Protein AF-A0ABC8LWF0-F1 (afdb_monomer_lite)

Secondary structure (DSSP, 8-state):
--GGGTTHHHHHHHHHHHTTHHHHHHH-GGGSSS---HHHHHHTSS---TTHHHHHHHHHHHHHHTTSS----HHHHHHHHTHHHHHHH-S-HHHHHHSS-HHHHHHHH-

Structure (mmCIF, N/CA/C/O backbone):
data_AF-A0ABC8LWF0-F1
#
_entry.id   AF-A0ABC8LWF0-F1
#
loop_
_atom_site.group_PDB
_atom_site.id
_atom_site.type_symbol
_atom_site.label_atom_id
_atom_site.label_alt_id
_atom_site.label_comp_id
_atom_site.label_asym_id
_atom_site.label_entity_id
_atom_site.label_seq_id
_atom_site.pdbx_PDB_ins_code
_atom_site.Cartn_x
_atom_site.Cartn_y
_atom_site.Cartn_z
_atom_site.occupancy
_atom_site.B_iso_or_equiv
_atom_site.auth_seq_id
_atom_site.auth_comp_id
_atom_site.auth_asym_id
_atom_site.auth_atom_id
_atom_site.pdbx_PDB_model_num
ATOM 1 N N . MET A 1 1 ? 17.331 -2.606 7.959 1.00 69.69 1 MET A N 1
ATOM 2 C CA . MET A 1 1 ? 17.210 -3.679 8.969 1.00 69.69 1 MET A CA 1
ATOM 3 C C . MET A 1 1 ? 15.724 -3.902 9.235 1.00 69.69 1 MET A C 1
ATOM 5 O O . MET A 1 1 ? 15.068 -2.951 9.620 1.00 69.69 1 MET A O 1
ATOM 9 N N . GLN A 1 2 ? 15.175 -5.095 8.977 1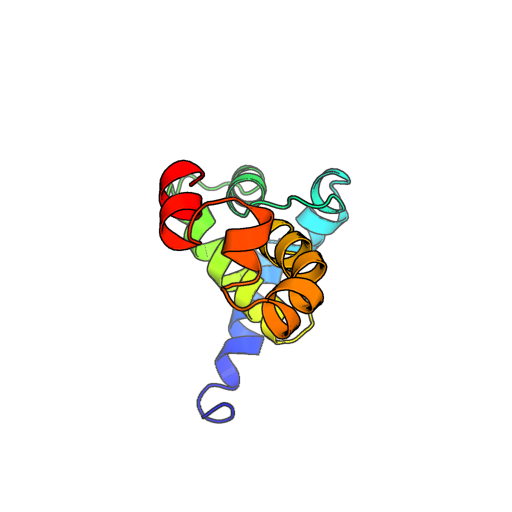.00 82.75 2 GLN A N 1
ATOM 10 C CA . GLN A 1 2 ? 13.740 -5.387 9.186 1.00 82.75 2 GLN A CA 1
ATOM 11 C C . GLN A 1 2 ? 13.392 -5.527 10.679 1.00 82.75 2 GLN A C 1
ATOM 13 O O . GLN A 1 2 ? 12.409 -4.965 11.149 1.00 82.75 2 GLN A O 1
ATOM 18 N N . LEU A 1 3 ? 14.256 -6.200 11.449 1.00 87.88 3 LEU A N 1
ATOM 19 C CA . LEU A 1 3 ? 14.052 -6.424 12.886 1.00 87.88 3 LEU A CA 1
ATOM 20 C C . LEU A 1 3 ? 14.091 -5.130 13.711 1.00 87.88 3 LEU A C 1
ATOM 22 O O . LEU A 1 3 ? 13.339 -4.996 14.669 1.00 87.88 3 LEU A O 1
ATOM 26 N N . SER A 1 4 ? 14.906 -4.146 13.314 1.00 88.44 4 SER A N 1
ATOM 27 C CA . SER A 1 4 ? 14.968 -2.847 14.001 1.00 88.44 4 SER A CA 1
ATOM 28 C C . SER A 1 4 ? 13.693 -2.012 13.835 1.00 88.44 4 SER A C 1
ATOM 30 O O . SER A 1 4 ? 13.475 -1.084 14.603 1.00 88.44 4 SER A O 1
ATOM 32 N N . SER A 1 5 ? 12.866 -2.314 12.830 1.00 87.88 5 SER A N 1
ATOM 33 C CA . SER A 1 5 ? 11.590 -1.645 12.549 1.00 87.88 5 SER A CA 1
ATOM 34 C C . SER A 1 5 ? 10.391 -2.592 12.678 1.00 87.88 5 SER A C 1
ATOM 36 O O . SER A 1 5 ? 9.321 -2.296 12.153 1.00 87.88 5 SER A O 1
ATOM 38 N N . ALA A 1 6 ? 10.542 -3.728 13.368 1.00 89.25 6 ALA A N 1
ATOM 39 C CA . ALA A 1 6 ? 9.497 -4.751 13.466 1.00 89.25 6 ALA A CA 1
ATOM 40 C C . ALA A 1 6 ? 8.212 -4.249 14.148 1.00 89.25 6 ALA A C 1
ATOM 42 O O . ALA A 1 6 ? 7.134 -4.778 13.894 1.00 89.25 6 ALA A O 1
ATOM 43 N N . SER A 1 7 ? 8.302 -3.201 14.973 1.00 92.69 7 SER A N 1
ATOM 44 C CA . SER A 1 7 ? 7.139 -2.563 15.600 1.00 92.69 7 SER A CA 1
ATOM 45 C C . SER A 1 7 ? 6.277 -1.763 14.619 1.00 92.69 7 SER A C 1
ATOM 47 O O . SER A 1 7 ? 5.119 -1.485 14.919 1.00 92.69 7 SER A O 1
ATOM 49 N N . VAL A 1 8 ? 6.798 -1.399 13.442 1.00 93.50 8 VAL A N 1
ATOM 50 C CA . VAL A 1 8 ? 6.077 -0.555 12.478 1.00 93.50 8 VAL A CA 1
ATOM 51 C C . VAL A 1 8 ? 4.846 -1.277 11.927 1.00 93.50 8 VAL A C 1
ATOM 53 O O . VAL A 1 8 ? 3.772 -0.683 11.885 1.00 93.50 8 VAL A O 1
ATOM 56 N N . LEU A 1 9 ? 4.966 -2.561 11.570 1.00 92.94 9 LEU A N 1
ATOM 57 C CA . LEU A 1 9 ? 3.845 -3.352 11.055 1.00 92.94 9 LEU A CA 1
ATOM 58 C C . LEU A 1 9 ? 2.651 -3.418 12.030 1.00 92.94 9 LEU A C 1
ATOM 60 O O . LEU A 1 9 ? 1.560 -3.022 11.622 1.00 92.94 9 LEU A O 1
ATOM 64 N N . PRO A 1 10 ? 2.800 -3.876 13.291 1.00 95.44 10 PRO A N 1
ATOM 65 C CA . PRO A 1 10 ? 1.666 -3.974 14.207 1.00 95.44 10 PRO A CA 1
ATOM 66 C C . PRO A 1 10 ? 1.045 -2.608 14.524 1.00 95.44 10 PRO A C 1
ATOM 68 O O . PRO A 1 10 ? -0.171 -2.521 14.668 1.00 95.44 10 PRO A O 1
ATOM 71 N N . MET A 1 11 ? 1.838 -1.530 14.576 1.00 96.69 11 MET A N 1
ATOM 72 C CA . MET A 1 11 ? 1.299 -0.179 14.775 1.00 96.69 11 MET A CA 1
ATOM 73 C C . MET A 1 11 ? 0.455 0.290 13.586 1.00 96.69 11 MET A C 1
ATOM 75 O O . MET A 1 11 ? -0.634 0.827 13.777 1.00 96.69 11 MET A O 1
ATOM 79 N N . VAL A 1 12 ? 0.929 0.063 12.359 1.00 96.31 12 VAL A N 1
ATOM 80 C CA . VAL A 1 12 ? 0.195 0.452 11.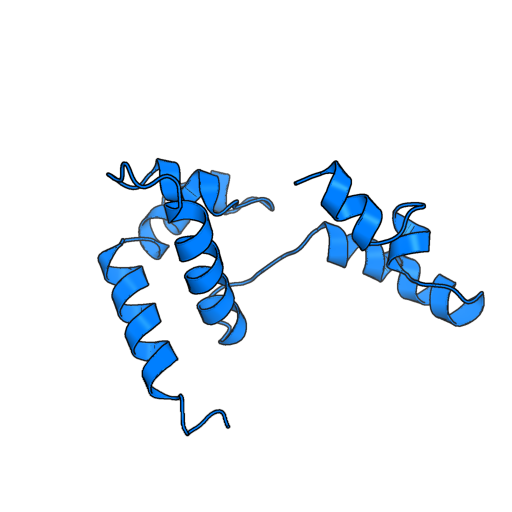147 1.00 96.31 12 VAL A CA 1
ATOM 81 C C . VAL A 1 12 ? -1.045 -0.415 10.941 1.00 96.31 12 VAL A C 1
ATOM 83 O O . VAL A 1 12 ? -2.095 0.114 10.586 1.00 96.31 12 VAL A O 1
ATOM 86 N N . LEU A 1 13 ? -0.963 -1.717 11.222 1.00 95.69 13 LEU A N 1
ATOM 87 C CA . LEU A 1 13 ? -2.125 -2.603 11.182 1.00 95.69 13 LEU A CA 1
ATOM 88 C C . LEU A 1 13 ? -3.188 -2.172 12.199 1.00 95.69 13 LEU A C 1
ATOM 90 O O . LEU A 1 13 ? -4.361 -2.088 11.849 1.00 95.69 13 LEU A O 1
ATOM 94 N N . LYS A 1 14 ? -2.782 -1.830 13.428 1.00 96.00 14 LYS A N 1
ATOM 95 C CA . LYS A 1 14 ? -3.697 -1.289 14.440 1.00 96.00 14 LYS A CA 1
ATOM 96 C C . LYS A 1 14 ? -4.397 -0.020 13.945 1.00 96.00 14 LYS A C 1
ATOM 98 O O . LYS A 1 14 ? -5.616 0.058 14.034 1.00 96.00 14 LYS A O 1
ATOM 103 N N . ALA A 1 15 ? -3.657 0.933 13.379 1.00 96.50 15 ALA A N 1
ATOM 104 C CA . ALA A 1 15 ? -4.245 2.158 12.834 1.00 96.50 15 ALA A CA 1
ATOM 105 C C . ALA A 1 15 ? -5.216 1.879 11.671 1.00 96.50 15 ALA A C 1
ATOM 107 O O . ALA A 1 15 ? -6.263 2.512 11.577 1.00 96.50 15 ALA A O 1
ATOM 108 N N . ALA A 1 16 ? -4.897 0.915 10.801 1.00 95.25 16 ALA A N 1
ATOM 109 C CA . ALA A 1 16 ? -5.778 0.515 9.706 1.00 95.25 16 ALA A CA 1
ATOM 110 C C . ALA A 1 16 ? -7.097 -0.101 10.202 1.00 95.25 16 ALA A C 1
ATOM 112 O O . ALA A 1 16 ? -8.135 0.122 9.582 1.00 95.25 16 ALA A O 1
ATOM 113 N N . ILE A 1 17 ? -7.061 -0.835 11.319 1.00 94.81 17 ILE A N 1
ATOM 114 C CA . ILE A 1 17 ? -8.255 -1.370 11.987 1.00 94.81 17 ILE A CA 1
ATOM 115 C C . ILE A 1 17 ? -9.059 -0.240 12.639 1.00 94.81 17 ILE A C 1
ATOM 117 O O . ILE A 1 17 ? -10.266 -0.178 12.467 1.00 94.81 17 ILE A O 1
ATOM 121 N N . GLU A 1 18 ? -8.408 0.689 13.344 1.00 95.56 18 GLU A N 1
ATOM 122 C CA . GLU A 1 18 ? -9.091 1.821 13.997 1.00 95.56 18 GLU A CA 1
ATOM 123 C C . GLU A 1 18 ? -9.755 2.785 13.004 1.00 95.56 18 GLU A C 1
ATOM 125 O O . GLU A 1 18 ? -10.738 3.441 13.339 1.00 95.56 18 GLU A O 1
ATOM 130 N N . LEU A 1 19 ? -9.224 2.868 11.784 1.00 94.81 19 LEU A N 1
ATOM 131 C CA . LEU A 1 19 ? -9.809 3.622 10.676 1.00 94.81 19 LEU A CA 1
ATOM 132 C C . LEU A 1 19 ? -10.823 2.805 9.857 1.00 94.81 19 LEU A C 1
ATOM 134 O O . LEU A 1 19 ? -11.313 3.302 8.845 1.00 94.81 19 LEU A O 1
ATOM 138 N N . ASP A 1 20 ? -11.108 1.563 10.256 1.00 93.88 20 ASP A N 1
ATOM 139 C CA . ASP A 1 20 ? -12.031 0.646 9.579 1.00 93.88 20 ASP A CA 1
ATOM 140 C C . ASP A 1 20 ? -11.697 0.401 8.094 1.00 93.88 20 ASP A C 1
ATOM 142 O O . ASP A 1 20 ? -12.557 0.048 7.285 1.00 93.88 20 ASP A O 1
ATOM 146 N N . LEU A 1 21 ? -10.424 0.560 7.702 1.00 91.69 21 LEU A N 1
ATOM 147 C CA . LEU A 1 21 ? -10.026 0.542 6.288 1.00 91.69 21 LEU A CA 1
ATOM 148 C C . LEU A 1 21 ? -10.364 -0.794 5.624 1.00 91.69 21 LEU A C 1
ATOM 150 O O . LEU A 1 21 ? -10.847 -0.816 4.495 1.00 91.69 21 LEU A O 1
ATOM 154 N N . LEU A 1 22 ? -10.136 -1.903 6.333 1.00 90.19 22 LEU A N 1
ATOM 155 C CA . LEU A 1 22 ? -10.389 -3.250 5.820 1.00 90.19 22 LEU A CA 1
ATOM 156 C C . LEU A 1 22 ? -11.890 -3.532 5.669 1.00 90.19 22 LEU A C 1
ATOM 158 O O . LEU A 1 22 ? -12.295 -4.156 4.690 1.00 90.19 22 LEU A O 1
ATOM 162 N N . GLU A 1 23 ? -12.721 -3.040 6.592 1.00 90.81 23 GLU A N 1
ATOM 163 C CA . GLU A 1 23 ? -14.176 -3.160 6.474 1.00 90.81 23 GLU A CA 1
ATOM 164 C C . GLU A 1 23 ? -14.725 -2.298 5.339 1.00 90.81 23 GLU A C 1
ATOM 166 O O . GLU A 1 23 ? -15.562 -2.764 4.565 1.00 90.81 23 GLU A O 1
ATOM 171 N N . ILE A 1 24 ? -14.239 -1.061 5.203 1.00 89.94 24 ILE A N 1
ATOM 172 C CA . ILE A 1 24 ? -14.613 -0.177 4.095 1.00 89.94 24 ILE A CA 1
ATOM 173 C C . ILE A 1 24 ? -14.241 -0.839 2.762 1.00 89.94 24 ILE A C 1
ATOM 175 O O . ILE A 1 24 ? -15.052 -0.848 1.840 1.00 89.94 24 ILE A O 1
ATOM 179 N N . MET A 1 25 ? -13.064 -1.460 2.663 1.00 87.44 25 MET A N 1
ATOM 180 C CA . MET A 1 25 ? -12.655 -2.223 1.478 1.00 87.44 25 MET A CA 1
ATOM 181 C C . MET A 1 25 ? -13.574 -3.414 1.194 1.00 87.44 25 MET A C 1
ATOM 183 O O . MET A 1 25 ? -13.948 -3.629 0.046 1.00 87.44 25 MET A O 1
ATOM 187 N N . ALA A 1 26 ? -13.961 -4.168 2.225 1.00 86.31 26 ALA A N 1
ATOM 188 C CA . ALA A 1 26 ? -14.798 -5.356 2.076 1.00 86.31 26 ALA A CA 1
ATOM 189 C C . ALA A 1 26 ? -16.261 -5.038 1.722 1.00 86.31 26 ALA A C 1
ATOM 191 O O . ALA A 1 26 ? -16.916 -5.832 1.053 1.00 86.31 26 ALA A O 1
ATOM 192 N N . LYS A 1 27 ? -16.786 -3.897 2.185 1.00 84.56 27 LYS A N 1
ATOM 193 C CA . LYS A 1 27 ? -18.197 -3.511 2.016 1.00 84.56 27 LYS A CA 1
ATOM 194 C C . LYS A 1 27 ? -18.517 -2.847 0.680 1.00 84.56 27 LYS A C 1
ATOM 196 O O . LYS A 1 27 ? -19.694 -2.734 0.352 1.00 84.56 27 LYS A O 1
ATOM 201 N N . ASN A 1 28 ? -17.520 -2.365 -0.059 1.00 78.56 28 ASN A N 1
ATOM 202 C CA . ASN A 1 28 ? -17.760 -1.702 -1.336 1.00 78.56 28 ASN A CA 1
ATOM 203 C C . ASN A 1 28 ? -17.207 -2.559 -2.476 1.00 78.56 28 ASN A C 1
ATOM 205 O O . ASN A 1 28 ? -15.994 -2.721 -2.612 1.00 78.56 28 ASN A O 1
ATOM 209 N N . ASP A 1 29 ? -18.103 -3.024 -3.345 1.00 65.31 29 ASP A N 1
ATOM 210 C CA . ASP A 1 29 ? -17.758 -3.803 -4.543 1.00 65.31 29 ASP A CA 1
ATOM 211 C C . ASP A 1 29 ? -16.795 -3.041 -5.473 1.00 65.31 29 ASP A C 1
ATOM 213 O O . ASP A 1 29 ? -15.946 -3.627 -6.144 1.00 65.31 29 ASP A O 1
ATOM 217 N N . ASP A 1 30 ? -16.843 -1.708 -5.429 1.00 65.06 30 ASP A N 1
ATOM 218 C CA . ASP A 1 30 ? -15.942 -0.802 -6.141 1.00 65.06 30 ASP A CA 1
ATOM 219 C C . ASP A 1 30 ? -14.456 -0.947 -5.755 1.00 65.06 30 ASP A C 1
ATOM 221 O O . ASP A 1 30 ? -13.586 -0.549 -6.534 1.00 65.06 30 ASP A O 1
ATOM 225 N N . PHE A 1 31 ? -14.145 -1.492 -4.571 1.00 65.88 31 PHE A N 1
ATOM 226 C CA . PHE A 1 31 ? -12.770 -1.766 -4.126 1.00 65.88 31 PHE A CA 1
ATOM 227 C C . PHE A 1 31 ? -12.303 -3.190 -4.453 1.00 65.88 31 PHE A C 1
ATOM 229 O O . PHE A 1 31 ? -11.103 -3.453 -4.408 1.00 65.88 31 PHE A O 1
ATOM 236 N N . SER A 1 32 ? -13.217 -4.087 -4.845 1.00 55.31 32 SER A N 1
ATOM 237 C CA . SER A 1 32 ? -12.882 -5.382 -5.461 1.00 55.31 32 SER A CA 1
ATOM 238 C C . SER A 1 32 ? -12.394 -5.211 -6.909 1.00 55.31 32 SER A C 1
ATOM 240 O O . SER A 1 32 ? -11.810 -6.120 -7.504 1.00 55.31 32 SER A O 1
ATOM 242 N N . GLY A 1 33 ? -12.602 -4.019 -7.475 1.00 56.81 33 GLY A N 1
ATOM 243 C CA . GLY A 1 33 ? -12.156 -3.657 -8.803 1.00 56.81 33 GLY A CA 1
ATOM 244 C C . GLY A 1 33 ? -10.682 -3.229 -8.877 1.00 56.81 33 GLY A C 1
ATOM 245 O O . GLY A 1 33 ? -10.054 -2.864 -7.886 1.00 56.81 33 GLY A O 1
ATOM 246 N N . PRO A 1 34 ? -10.112 -3.179 -10.088 1.00 54.25 34 PRO A N 1
ATOM 247 C CA . PRO A 1 34 ? -8.679 -2.967 -10.291 1.00 54.25 34 PRO A CA 1
ATOM 248 C C . PRO A 1 34 ? -8.120 -1.560 -9.977 1.00 54.25 34 PRO A C 1
ATOM 250 O O . PRO A 1 34 ? -7.007 -1.246 -10.394 1.00 54.25 34 PRO A O 1
ATOM 253 N N . GLN A 1 35 ? -8.913 -0.672 -9.378 1.00 57.44 35 GLN A N 1
ATOM 254 C CA . GLN A 1 35 ? -8.562 0.727 -9.114 1.00 57.44 35 GLN A CA 1
ATOM 255 C C . GLN A 1 35 ? -9.136 1.172 -7.768 1.00 57.44 35 GLN A C 1
ATOM 257 O O . GLN A 1 35 ? -9.978 2.065 -7.677 1.00 57.44 35 GLN A O 1
ATOM 262 N N . MET A 1 36 ? -8.655 0.570 -6.688 1.00 66.31 36 MET A N 1
ATOM 263 C CA . MET A 1 36 ? -8.764 1.233 -5.400 1.00 66.31 36 MET A CA 1
ATOM 264 C C . MET A 1 36 ? -7.718 2.353 -5.332 1.00 66.31 36 MET A C 1
ATOM 266 O O . MET A 1 36 ? -6.536 2.092 -5.126 1.00 66.31 36 MET A O 1
ATOM 270 N N . SER A 1 37 ? -8.148 3.605 -5.508 1.00 77.31 37 SER A N 1
ATOM 271 C CA . SER A 1 37 ? -7.299 4.768 -5.232 1.00 77.31 37 SER A CA 1
ATOM 272 C C . SER A 1 37 ? -7.393 5.165 -3.749 1.00 77.31 37 SER A C 1
ATOM 274 O O . SER A 1 37 ? -8.509 5.234 -3.216 1.00 77.31 37 SER A O 1
ATOM 276 N N . PRO A 1 38 ? -6.274 5.499 -3.076 1.00 84.25 38 PRO A N 1
ATOM 277 C CA . PRO A 1 38 ? -6.270 6.023 -1.707 1.00 84.25 38 PRO A CA 1
ATOM 278 C C . PRO A 1 38 ? -7.165 7.256 -1.504 1.00 84.25 38 PRO A C 1
ATOM 280 O O . PRO A 1 38 ? -7.681 7.468 -0.407 1.00 84.25 38 PRO A O 1
ATOM 283 N N . SER A 1 39 ? -7.402 8.053 -2.555 1.00 85.44 39 SER A N 1
ATOM 284 C CA . SER A 1 39 ? -8.321 9.199 -2.504 1.00 85.44 39 SER A CA 1
ATOM 285 C C . SER A 1 39 ? -9.782 8.7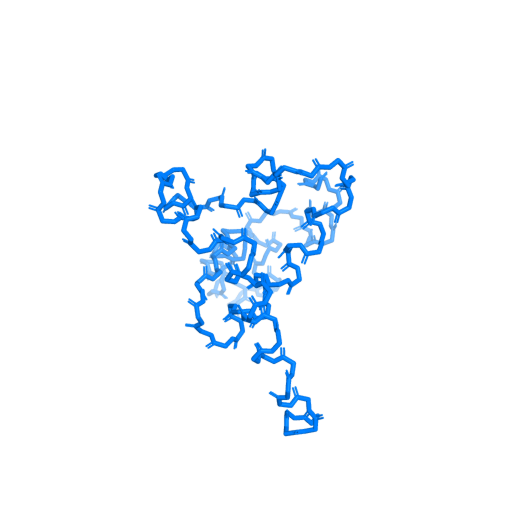77 -2.368 1.00 85.44 39 SER A C 1
ATOM 287 O O . SER A 1 39 ? -10.534 9.388 -1.608 1.00 85.44 39 SER A O 1
ATOM 289 N N . LYS A 1 40 ? -10.176 7.688 -3.039 1.00 85.69 40 LYS A N 1
ATOM 290 C CA . LYS A 1 40 ? -11.524 7.131 -2.917 1.00 85.69 40 LYS A CA 1
ATOM 291 C C . LYS A 1 40 ? -11.744 6.598 -1.505 1.00 85.69 40 LYS A C 1
ATOM 293 O O . LYS A 1 40 ? -12.746 6.945 -0.892 1.00 85.69 40 LYS A O 1
ATOM 298 N N . LEU A 1 41 ? -10.771 5.881 -0.938 1.00 88.19 41 LEU A N 1
ATOM 299 C CA . LEU A 1 41 ? -10.832 5.437 0.460 1.00 88.19 41 LEU A CA 1
ATOM 300 C C . LEU A 1 41 ? -10.951 6.614 1.439 1.00 88.19 41 LEU A C 1
ATOM 302 O O . LEU A 1 41 ? -11.788 6.575 2.336 1.00 88.19 41 LEU A O 1
ATOM 306 N N . ALA A 1 42 ? -10.175 7.68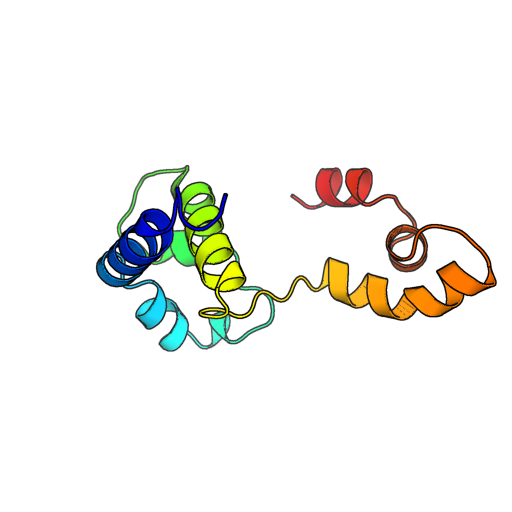4 1.232 1.00 90.25 42 ALA A N 1
ATOM 307 C CA . ALA A 1 42 ? -10.246 8.882 2.067 1.00 90.25 42 ALA A CA 1
ATOM 308 C C . ALA A 1 42 ? -11.644 9.520 2.075 1.00 90.25 42 ALA A C 1
ATOM 310 O O . ALA A 1 42 ? -12.068 10.028 3.109 1.00 90.25 42 ALA A O 1
ATOM 311 N N . SER A 1 43 ? -12.372 9.465 0.953 1.00 90.06 43 SER A N 1
ATOM 312 C CA . SER A 1 43 ? -13.718 10.046 0.840 1.00 90.06 43 SER A CA 1
ATOM 313 C C . SER A 1 43 ? -14.785 9.328 1.679 1.00 90.06 43 SER A C 1
ATOM 315 O O . SER A 1 43 ? -15.793 9.938 2.028 1.00 90.06 43 SER A O 1
ATOM 317 N N . HIS A 1 44 ? -14.552 8.061 2.043 1.00 89.56 44 HIS A N 1
ATOM 318 C CA . HIS A 1 44 ? -15.432 7.292 2.931 1.00 89.56 44 HIS A CA 1
ATOM 319 C C . HIS A 1 44 ? -15.120 7.502 4.418 1.00 89.56 44 HIS A C 1
ATOM 321 O O . HIS A 1 44 ? -15.883 7.052 5.271 1.00 89.56 44 HIS A O 1
ATOM 327 N N . LEU A 1 45 ? -14.017 8.180 4.744 1.00 89.75 45 LEU A N 1
ATOM 328 C CA . LEU A 1 45 ? -13.664 8.499 6.121 1.00 89.75 45 LEU A CA 1
ATOM 329 C C . LEU A 1 45 ? -14.273 9.847 6.528 1.00 89.75 45 LEU A C 1
ATOM 331 O O . LEU A 1 45 ? -14.325 10.773 5.717 1.00 89.75 45 LEU A O 1
ATOM 335 N N . PRO A 1 46 ? -14.663 10.023 7.803 1.00 90.62 46 PRO A N 1
ATOM 336 C CA . PRO A 1 46 ? -15.147 11.298 8.327 1.00 90.62 46 PRO A CA 1
ATOM 337 C C . PRO A 1 46 ? -13.985 12.287 8.549 1.00 90.62 46 PRO A C 1
ATOM 339 O O . PRO A 1 46 ? -13.747 12.759 9.660 1.00 90.62 46 PRO A O 1
ATOM 342 N N . THR A 1 47 ? -13.222 12.593 7.498 1.00 91.88 47 THR A N 1
ATOM 343 C CA . THR A 1 47 ? -12.028 13.442 7.550 1.00 91.88 47 THR A CA 1
ATOM 344 C C . THR A 1 47 ? -12.168 14.682 6.675 1.00 91.88 47 THR A C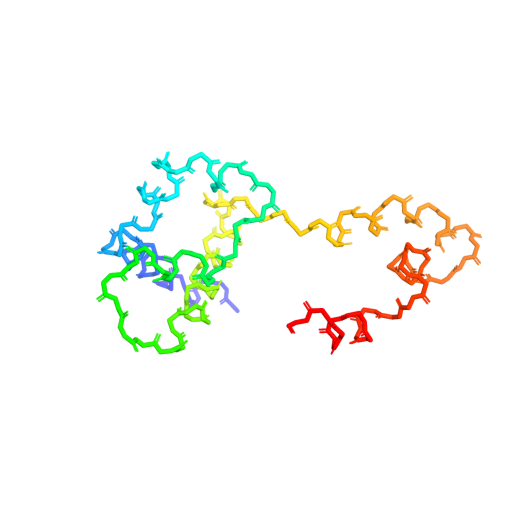 1
ATOM 346 O O . THR A 1 47 ? -12.769 14.659 5.606 1.00 91.88 47 THR A O 1
ATOM 349 N N . LYS A 1 48 ? -11.581 15.786 7.141 1.00 93.75 48 LYS A N 1
ATOM 350 C CA . LYS A 1 48 ? -11.418 17.034 6.376 1.00 93.75 48 LYS A CA 1
ATOM 351 C C . LYS A 1 48 ? -9.965 17.264 5.953 1.00 93.75 48 LYS A C 1
ATOM 353 O O . LYS A 1 48 ? -9.648 18.317 5.412 1.00 93.75 48 LYS A O 1
ATOM 358 N N . ASN A 1 49 ? -9.075 16.316 6.257 1.00 93.25 49 ASN A N 1
ATOM 359 C CA . ASN A 1 49 ? -7.651 16.438 5.975 1.00 93.25 49 ASN A CA 1
ATOM 360 C C . ASN A 1 49 ? -7.392 16.229 4.468 1.00 93.25 49 ASN A C 1
ATOM 362 O O . ASN A 1 49 ? -7.592 15.106 3.995 1.00 93.25 49 ASN A O 1
ATOM 366 N N . PRO A 1 50 ? -6.917 17.250 3.725 1.00 90.38 50 PRO A N 1
ATOM 367 C CA . PRO A 1 50 ? -6.630 17.113 2.296 1.00 90.38 50 PRO A CA 1
ATOM 368 C C . PRO A 1 50 ? -5.542 16.066 2.018 1.00 90.38 50 PRO A C 1
ATOM 370 O O . PRO A 1 50 ? -5.610 15.366 1.011 1.00 90.38 50 PRO A O 1
ATOM 373 N N . ASP A 1 51 ? -4.609 15.866 2.952 1.00 92.19 51 ASP A N 1
ATOM 374 C CA . ASP A 1 51 ? -3.483 14.938 2.812 1.00 92.19 51 ASP A CA 1
ATOM 375 C C . ASP A 1 51 ? -3.808 13.512 3.285 1.00 92.19 51 ASP A C 1
ATOM 377 O O . ASP A 1 51 ? -2.935 12.638 3.294 1.00 92.19 51 ASP A O 1
ATOM 381 N N . ALA A 1 52 ? -5.060 13.238 3.679 1.00 92.94 52 ALA A N 1
ATOM 382 C CA . ALA A 1 52 ? -5.465 11.924 4.179 1.00 92.94 52 ALA A CA 1
ATOM 383 C C . ALA A 1 52 ? -5.145 10.808 3.175 1.00 92.94 52 ALA A C 1
ATOM 385 O O . ALA A 1 52 ? -4.615 9.767 3.553 1.00 92.94 52 ALA A O 1
ATOM 386 N N . HIS A 1 53 ? -5.393 11.050 1.888 1.00 89.56 53 HIS A N 1
ATOM 387 C CA . HIS A 1 53 ? -5.126 10.086 0.823 1.00 89.56 53 HIS A CA 1
ATOM 388 C C . HIS A 1 53 ? -3.641 9.687 0.733 1.00 89.56 53 HIS A C 1
ATOM 390 O O . HIS A 1 53 ? -3.341 8.512 0.530 1.00 89.56 53 HIS A O 1
ATOM 396 N N . VAL A 1 54 ? -2.709 10.620 0.963 1.00 90.62 54 VAL A N 1
ATOM 397 C CA . VAL A 1 54 ? -1.262 10.340 0.975 1.00 90.62 54 VAL A CA 1
ATOM 398 C C . VAL A 1 54 ? -0.889 9.459 2.167 1.00 90.62 54 VAL A C 1
ATOM 400 O O . VAL A 1 54 ? -0.091 8.532 2.043 1.00 90.62 54 VAL A O 1
ATOM 403 N N . MET A 1 55 ? -1.471 9.723 3.340 1.00 93.94 55 MET A N 1
ATOM 404 C CA . MET A 1 55 ? -1.230 8.911 4.538 1.00 93.94 55 MET A CA 1
ATOM 405 C C . MET A 1 55 ? -1.786 7.493 4.368 1.00 93.94 55 MET A C 1
ATOM 407 O O . MET A 1 55 ? -1.108 6.523 4.709 1.00 93.94 55 MET A O 1
ATOM 411 N N . LEU A 1 56 ? -2.982 7.373 3.786 1.00 93.50 56 LEU A N 1
ATOM 412 C CA . LEU A 1 56 ? -3.603 6.089 3.478 1.00 93.50 56 LEU A CA 1
ATOM 413 C C . LEU A 1 56 ? -2.781 5.291 2.464 1.00 93.50 56 LEU A C 1
ATOM 415 O O . LEU A 1 56 ? -2.550 4.111 2.701 1.00 93.50 56 LEU A O 1
ATOM 419 N N . ASP A 1 57 ? -2.267 5.916 1.400 1.00 90.56 57 ASP A N 1
ATOM 420 C CA . ASP A 1 57 ? -1.386 5.240 0.435 1.00 90.56 57 ASP A CA 1
ATOM 421 C C . ASP A 1 57 ? -0.191 4.570 1.130 1.00 90.56 57 ASP A C 1
ATOM 423 O O . ASP A 1 57 ? 0.110 3.399 0.894 1.00 90.56 57 ASP A O 1
ATOM 427 N N . ARG A 1 58 ? 0.449 5.277 2.070 1.00 91.81 58 ARG A N 1
ATOM 428 C CA . ARG A 1 58 ? 1.599 4.750 2.824 1.00 91.81 58 ARG A CA 1
ATOM 429 C C . ARG A 1 58 ? 1.211 3.588 3.739 1.00 91.81 58 ARG A C 1
ATOM 431 O O . ARG A 1 58 ? 1.974 2.625 3.835 1.00 91.81 58 ARG A O 1
ATOM 438 N N . ILE A 1 59 ? 0.044 3.663 4.385 1.00 93.94 59 ILE A N 1
ATOM 439 C CA . ILE A 1 59 ? -0.507 2.570 5.202 1.00 93.94 59 ILE A CA 1
ATOM 440 C C . ILE A 1 59 ? -0.745 1.340 4.321 1.00 93.94 59 ILE A C 1
ATOM 442 O O . ILE A 1 59 ? -0.193 0.274 4.592 1.00 93.94 59 ILE A O 1
ATOM 446 N N . LEU A 1 60 ? -1.502 1.497 3.233 1.00 91.12 60 LEU A N 1
ATOM 447 C CA . LEU A 1 60 ? -1.863 0.406 2.327 1.00 91.12 60 LEU A CA 1
ATOM 448 C C . LEU A 1 60 ? -0.622 -0.245 1.705 1.00 91.12 60 LEU A C 1
ATOM 450 O O . LEU A 1 60 ? -0.538 -1.470 1.645 1.00 91.12 60 LEU A O 1
ATOM 454 N N . ARG A 1 61 ? 0.379 0.553 1.312 1.00 90.06 61 ARG A N 1
ATOM 455 C CA . ARG A 1 61 ? 1.632 0.053 0.731 1.00 90.06 61 ARG A CA 1
ATOM 456 C C . ARG A 1 61 ? 2.446 -0.781 1.722 1.00 90.06 61 ARG A C 1
ATOM 458 O O . ARG A 1 61 ? 3.010 -1.798 1.323 1.00 90.06 61 ARG A O 1
ATOM 465 N N . LEU A 1 62 ? 2.482 -0.397 3.002 1.00 93.12 62 LEU A N 1
ATOM 466 C CA . LEU A 1 62 ? 3.142 -1.198 4.039 1.00 93.12 62 LEU A CA 1
ATOM 467 C C . LEU A 1 62 ? 2.395 -2.513 4.306 1.00 93.12 62 LEU A C 1
ATOM 469 O O . LEU A 1 62 ? 3.023 -3.557 4.475 1.00 93.12 62 LEU A O 1
ATOM 473 N N . LEU A 1 63 ? 1.062 -2.482 4.341 1.00 92.25 63 LEU A N 1
ATOM 474 C CA . LEU A 1 63 ? 0.260 -3.698 4.504 1.00 92.25 63 LEU A CA 1
ATOM 475 C C . LEU A 1 63 ? 0.442 -4.638 3.303 1.00 92.25 63 LEU A C 1
ATOM 477 O O . LEU A 1 63 ? 0.620 -5.844 3.480 1.00 92.25 63 LEU A O 1
ATOM 481 N N . ALA A 1 64 ? 0.495 -4.086 2.089 1.00 90.31 64 ALA A N 1
ATOM 482 C CA . ALA A 1 64 ? 0.755 -4.850 0.877 1.00 90.31 64 ALA A CA 1
ATOM 483 C C . ALA A 1 64 ? 2.162 -5.468 0.854 1.00 90.31 64 ALA A C 1
ATOM 485 O O . ALA A 1 64 ? 2.316 -6.627 0.475 1.00 90.31 64 ALA A O 1
ATOM 486 N N . SER A 1 65 ? 3.191 -4.758 1.337 1.00 89.62 65 SER A N 1
ATOM 487 C CA . SER A 1 65 ? 4.553 -5.311 1.412 1.00 89.62 65 SER A CA 1
ATOM 488 C C . SER A 1 65 ? 4.680 -6.493 2.380 1.00 89.62 65 SER A C 1
ATOM 490 O O . SER A 1 65 ? 5.637 -7.254 2.290 1.00 89.62 65 SER A O 1
ATOM 492 N N . HIS A 1 66 ? 3.727 -6.646 3.303 1.00 90.38 66 HIS A N 1
ATOM 493 C CA . HIS A 1 66 ? 3.631 -7.778 4.227 1.00 90.38 66 HIS A CA 1
ATOM 494 C C . HIS A 1 66 ? 2.576 -8.809 3.792 1.00 90.38 66 HIS A C 1
ATOM 496 O O . HIS A 1 66 ? 2.190 -9.658 4.589 1.00 90.38 66 HIS A O 1
ATOM 502 N N . SER A 1 67 ? 2.122 -8.757 2.532 1.00 89.38 67 SER A N 1
ATOM 503 C CA . SER A 1 67 ? 1.124 -9.671 1.949 1.00 89.38 67 SER A CA 1
ATOM 504 C C . SER A 1 67 ? -0.237 -9.681 2.661 1.00 89.38 67 SER A C 1
ATOM 506 O O . SER A 1 67 ? -1.005 -10.624 2.505 1.00 89.38 67 SER A O 1
ATOM 508 N N . ILE A 1 68 ? -0.553 -8.636 3.433 1.00 89.56 68 ILE A N 1
ATOM 509 C CA . ILE A 1 68 ? -1.875 -8.466 4.059 1.00 89.56 68 ILE A CA 1
ATOM 510 C C . ILE A 1 68 ? -2.883 -7.971 3.015 1.00 89.56 68 ILE A C 1
ATOM 512 O O . ILE A 1 68 ? -4.048 -8.353 3.039 1.00 89.56 68 ILE A O 1
ATOM 516 N N . LEU A 1 69 ? -2.420 -7.132 2.085 1.00 87.94 69 LEU A N 1
ATOM 517 C CA . LEU A 1 69 ? -3.188 -6.635 0.947 1.00 87.94 69 LEU A CA 1
ATOM 518 C C . LEU A 1 69 ? -2.480 -7.004 -0.358 1.00 87.94 69 LEU A C 1
ATOM 520 O O . LEU A 1 69 ? -1.255 -7.094 -0.411 1.00 87.94 69 LEU A O 1
ATOM 524 N N . THR A 1 70 ? -3.238 -7.157 -1.438 1.00 81.81 70 THR A N 1
ATOM 525 C CA . THR A 1 70 ? -2.681 -7.286 -2.788 1.00 81.81 70 THR A CA 1
ATOM 526 C C . THR A 1 70 ? -2.669 -5.924 -3.470 1.00 81.81 70 THR A C 1
ATOM 528 O O . THR A 1 70 ? -3.718 -5.307 -3.633 1.00 81.81 70 THR A O 1
ATOM 531 N N . CYS A 1 71 ? -1.496 -5.461 -3.901 1.00 76.50 71 CYS A N 1
ATOM 532 C CA . CYS A 1 71 ? -1.370 -4.268 -4.735 1.00 76.50 71 CYS A CA 1
ATOM 533 C C . CYS A 1 71 ? -1.245 -4.695 -6.201 1.00 76.50 71 CYS A C 1
ATOM 535 O O . CYS A 1 71 ? -0.318 -5.424 -6.550 1.00 76.50 71 CYS A O 1
ATOM 537 N N . SER A 1 72 ? -2.179 -4.255 -7.045 1.00 70.56 72 SER A N 1
ATOM 538 C CA . SER A 1 72 ? -2.119 -4.468 -8.493 1.00 70.56 72 SER A CA 1
ATOM 539 C C . SER A 1 72 ? -1.970 -3.126 -9.184 1.00 70.56 72 SER A C 1
ATOM 541 O O . SER A 1 72 ? -2.943 -2.398 -9.366 1.00 70.56 72 SER A O 1
ATOM 543 N N . ASP A 1 73 ? -0.745 -2.800 -9.577 1.00 73.12 73 ASP A N 1
ATOM 544 C CA . ASP A 1 73 ? -0.508 -1.671 -10.462 1.00 73.12 73 ASP A CA 1
ATOM 545 C C . ASP A 1 73 ? -0.698 -2.147 -11.903 1.00 73.12 73 ASP A C 1
ATOM 547 O O . ASP A 1 73 ? 0.155 -2.838 -12.465 1.00 73.12 73 ASP A O 1
ATOM 551 N N . LYS A 1 74 ? -1.849 -1.814 -12.497 1.00 70.50 74 LYS A N 1
ATOM 552 C CA . LYS A 1 74 ? -2.132 -2.139 -13.901 1.00 70.50 74 LYS A CA 1
ATOM 553 C C . LYS A 1 74 ? -1.052 -1.628 -14.836 1.00 70.50 74 LYS A C 1
ATOM 555 O O . LYS A 1 74 ? -0.742 -2.291 -15.819 1.00 70.50 74 LYS A O 1
ATOM 560 N N . VAL A 1 75 ? -0.501 -0.454 -14.538 1.00 75.50 75 VAL A N 1
ATOM 561 C CA . VAL A 1 75 ? 0.466 0.188 -15.418 1.00 75.50 75 VAL A CA 1
ATOM 562 C C . VAL A 1 75 ? 1.741 -0.648 -15.461 1.00 75.50 75 VAL A C 1
ATOM 564 O O . VAL A 1 75 ? 2.281 -0.955 -16.528 1.00 75.50 75 VAL A O 1
ATOM 567 N N . LEU A 1 76 ? 2.161 -1.114 -14.285 1.00 76.69 76 LEU A N 1
ATOM 568 C CA . LEU A 1 76 ? 3.251 -2.068 -14.156 1.00 76.69 76 LEU A CA 1
ATOM 569 C C . LEU A 1 76 ? 2.915 -3.412 -14.828 1.00 76.69 76 LEU A C 1
ATOM 571 O O . LEU A 1 76 ? 3.756 -3.947 -15.543 1.00 76.69 76 LEU A O 1
ATOM 575 N N . MET A 1 77 ? 1.702 -3.942 -14.632 1.00 79.50 77 MET A N 1
ATOM 576 C CA . MET A 1 77 ? 1.258 -5.219 -15.214 1.00 79.50 77 MET A CA 1
ATOM 57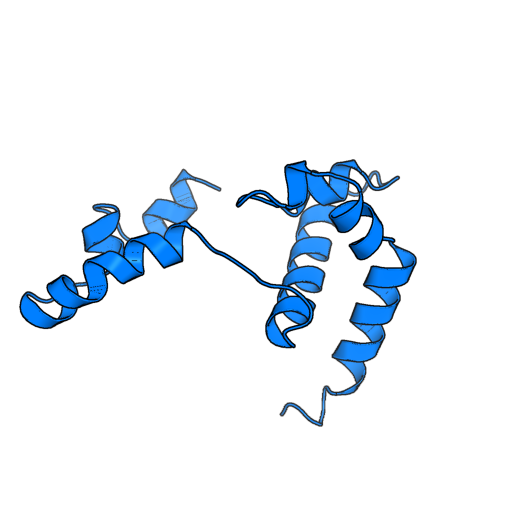7 C C . MET A 1 77 ? 1.294 -5.225 -16.742 1.00 79.50 77 MET A C 1
ATOM 579 O O . MET A 1 77 ? 1.834 -6.162 -17.320 1.00 79.50 77 MET A O 1
ATOM 583 N N . GLU A 1 78 ? 0.829 -4.166 -17.400 1.00 82.69 78 GLU A N 1
ATOM 584 C CA . GLU A 1 78 ? 0.918 -4.060 -18.863 1.00 82.69 78 GLU A CA 1
ATOM 585 C C . GLU A 1 78 ? 2.369 -4.064 -19.355 1.00 82.69 78 GLU A C 1
ATOM 587 O O . GLU A 1 78 ? 2.709 -4.700 -20.351 1.00 82.69 78 GLU A O 1
ATOM 592 N N . SER A 1 79 ? 3.269 -3.429 -18.601 1.00 88.19 79 SER A N 1
ATOM 593 C CA . SER A 1 79 ? 4.698 -3.423 -18.925 1.00 88.19 79 SER A CA 1
ATOM 594 C C . SER A 1 79 ? 5.306 -4.832 -18.908 1.00 88.19 79 SER A C 1
ATOM 596 O O . SER A 1 79 ? 6.244 -5.103 -19.659 1.00 88.19 79 SER A O 1
ATOM 598 N N . TRP A 1 80 ? 4.773 -5.753 -18.093 1.00 87.12 80 TRP A N 1
ATOM 599 C CA . TRP A 1 80 ? 5.241 -7.142 -18.042 1.00 87.12 80 TRP A CA 1
ATOM 600 C C . TRP A 1 80 ? 4.943 -7.922 -19.329 1.00 87.12 80 TRP A C 1
ATOM 602 O O . TRP A 1 80 ? 5.738 -8.796 -19.683 1.00 87.12 80 TRP A O 1
ATOM 612 N N . TYR A 1 81 ? 3.886 -7.581 -20.080 1.00 90.06 81 TYR A N 1
ATOM 613 C CA . TYR A 1 81 ? 3.609 -8.211 -21.380 1.00 90.06 81 TYR A CA 1
ATOM 614 C C . TYR A 1 81 ? 4.681 -7.897 -22.431 1.00 90.06 81 TYR A C 1
ATOM 616 O O . TYR A 1 81 ? 4.911 -8.701 -23.331 1.00 90.06 81 TYR A O 1
ATOM 624 N N . HIS A 1 82 ? 5.402 -6.785 -22.269 1.00 93.00 82 HIS A N 1
ATOM 625 C CA . HIS A 1 82 ? 6.475 -6.356 -23.170 1.00 93.00 82 HIS A CA 1
ATOM 626 C C . HIS A 1 82 ? 7.876 -6.769 -22.701 1.00 93.00 82 HIS A C 1
ATOM 628 O O . HIS A 1 82 ? 8.872 -6.423 -23.339 1.00 93.00 82 HIS A O 1
ATOM 634 N N . LEU A 1 83 ? 7.987 -7.523 -21.598 1.00 92.50 83 LEU A N 1
ATOM 635 C CA . LEU A 1 83 ? 9.283 -7.938 -21.058 1.00 92.50 83 LEU A CA 1
ATOM 636 C C . LEU A 1 83 ? 10.057 -8.809 -22.051 1.00 92.50 83 LEU A C 1
ATOM 638 O O . LEU A 1 83 ? 11.257 -8.618 -22.231 1.00 92.50 83 LEU A O 1
ATOM 642 N N . LYS A 1 84 ? 9.372 -9.748 -22.710 1.00 94.00 84 LYS A N 1
ATOM 643 C CA . LYS A 1 84 ? 9.994 -10.632 -23.701 1.00 94.00 84 LYS A CA 1
ATOM 644 C C . LYS A 1 84 ? 10.624 -9.822 -24.835 1.00 94.00 84 LYS A C 1
ATOM 646 O O . LYS A 1 84 ? 11.786 -10.041 -25.167 1.00 94.00 84 LYS A O 1
ATOM 651 N N . ASP A 1 85 ? 9.883 -8.868 -25.384 1.00 93.38 85 ASP A N 1
ATOM 652 C CA . ASP A 1 85 ? 10.339 -8.055 -26.511 1.00 93.38 85 ASP A CA 1
ATOM 653 C C . ASP A 1 85 ? 11.465 -7.105 -26.085 1.00 93.38 85 ASP A C 1
ATOM 655 O O . ASP A 1 85 ? 12.421 -6.904 -26.826 1.00 93.38 85 ASP A O 1
ATOM 659 N N . ALA A 1 86 ? 11.412 -6.570 -24.861 1.00 95.06 86 ALA A N 1
ATOM 660 C CA . ALA A 1 86 ? 12.503 -5.786 -24.284 1.00 95.06 86 ALA A CA 1
ATOM 661 C C . ALA A 1 86 ? 13.801 -6.594 -24.126 1.00 95.06 86 ALA A C 1
ATOM 663 O O . ALA A 1 86 ? 14.881 -6.069 -24.381 1.00 95.06 86 ALA A O 1
ATOM 664 N N . VAL A 1 87 ? 13.709 -7.872 -23.745 1.00 94.81 87 VAL A N 1
ATOM 665 C CA . VAL A 1 87 ? 14.875 -8.761 -23.619 1.00 94.81 87 VAL A CA 1
ATOM 666 C C . VAL A 1 87 ? 15.467 -9.113 -24.987 1.00 94.81 87 VAL A C 1
ATOM 668 O O . VAL A 1 87 ? 16.687 -9.183 -25.115 1.00 94.81 87 VAL A O 1
ATOM 671 N N . LEU A 1 88 ? 14.625 -9.336 -26.001 1.00 96.75 88 LEU A N 1
ATOM 672 C CA . LEU A 1 88 ? 15.072 -9.750 -27.335 1.00 96.75 88 LEU A CA 1
ATOM 673 C C . LEU A 1 88 ? 15.574 -8.586 -28.196 1.00 96.75 88 LEU A C 1
ATOM 675 O O . LEU A 1 88 ? 16.552 -8.738 -28.923 1.00 96.75 88 LEU A O 1
ATOM 679 N N . GLU A 1 89 ? 14.908 -7.438 -28.129 1.00 95.62 89 GLU A N 1
ATOM 680 C CA . GLU A 1 89 ? 15.139 -6.306 -29.035 1.00 95.62 89 GLU A CA 1
ATOM 681 C C . GLU A 1 89 ? 15.838 -5.125 -28.344 1.00 95.62 89 GLU A C 1
ATOM 683 O O . GLU A 1 89 ? 16.223 -4.158 -29.001 1.00 95.62 89 GLU A O 1
ATOM 688 N N . GLY A 1 90 ? 16.003 -5.191 -27.020 1.00 91.81 90 GLY A N 1
ATOM 689 C CA . GLY A 1 90 ? 16.499 -4.093 -26.198 1.00 91.81 90 GLY A CA 1
ATOM 690 C C . GLY A 1 90 ? 15.424 -3.054 -25.856 1.00 91.81 90 GLY A C 1
ATOM 691 O O . GLY A 1 90 ? 14.345 -2.997 -26.450 1.00 91.81 90 GLY A O 1
ATOM 692 N N . GLY A 1 91 ? 15.731 -2.206 -24.871 1.00 91.94 91 GLY A N 1
ATOM 693 C CA . GLY A 1 91 ? 14.839 -1.158 -24.364 1.00 91.94 91 GLY A CA 1
ATOM 694 C C . GLY A 1 91 ? 14.213 -1.485 -23.006 1.00 91.94 91 GLY A C 1
ATOM 695 O O . GLY A 1 91 ? 14.537 -2.488 -22.374 1.00 91.94 91 GLY A O 1
ATOM 696 N N . ILE A 1 92 ? 13.329 -0.602 -22.538 1.00 92.56 92 ILE A N 1
ATOM 697 C CA . ILE A 1 92 ? 12.627 -0.740 -21.256 1.00 92.56 92 ILE A CA 1
ATOM 698 C C . ILE A 1 92 ? 11.219 -1.293 -21.536 1.00 92.56 92 ILE A C 1
ATOM 700 O O . ILE A 1 92 ? 10.525 -0.733 -22.387 1.00 92.56 92 ILE A O 1
ATOM 704 N N . PRO A 1 93 ? 10.761 -2.354 -20.839 1.00 92.69 93 PRO A N 1
ATOM 705 C CA . PRO A 1 93 ? 9.434 -2.940 -21.067 1.00 92.69 93 PRO A CA 1
ATOM 706 C C . PRO A 1 93 ? 8.292 -1.922 -20.967 1.00 92.69 93 PRO A C 1
ATOM 708 O O . PRO A 1 93 ? 7.380 -1.923 -21.787 1.00 92.69 93 PRO A O 1
ATOM 711 N N . PHE A 1 94 ? 8.380 -1.006 -19.999 1.00 91.62 94 PHE A N 1
ATOM 712 C CA . PHE A 1 94 ? 7.410 0.072 -19.822 1.00 91.62 94 PHE A CA 1
ATOM 713 C C . PHE A 1 94 ? 7.338 0.986 -21.051 1.00 91.62 94 PHE A C 1
ATOM 715 O O . PHE A 1 94 ? 6.258 1.228 -21.584 1.00 91.62 94 PHE A O 1
ATOM 722 N N . ASP A 1 95 ? 8.488 1.454 -21.536 1.00 93.56 95 ASP A N 1
ATOM 723 C CA . ASP A 1 95 ? 8.571 2.357 -22.685 1.00 93.56 95 ASP A CA 1
ATOM 724 C C . ASP A 1 95 ? 8.021 1.693 -23.954 1.00 93.56 95 ASP A C 1
ATOM 726 O O . ASP A 1 95 ? 7.379 2.357 -24.765 1.00 93.56 95 ASP A O 1
ATOM 730 N N . LYS A 1 96 ? 8.214 0.375 -24.105 1.00 90.12 96 LYS A N 1
ATOM 731 C CA . LYS A 1 96 ? 7.616 -0.409 -25.197 1.00 90.12 96 LYS A CA 1
ATOM 732 C C . LYS A 1 96 ? 6.089 -0.497 -25.095 1.00 90.12 96 LYS A C 1
ATOM 734 O O . LYS A 1 96 ? 5.431 -0.423 -26.126 1.00 90.12 96 LYS A O 1
ATOM 739 N N . GLY A 1 97 ? 5.532 -0.622 -23.889 1.00 88.81 97 GLY A N 1
ATOM 740 C CA . GLY A 1 97 ? 4.079 -0.692 -23.692 1.00 88.81 97 GLY A CA 1
ATOM 741 C C . GLY A 1 97 ? 3.362 0.652 -23.812 1.00 88.81 97 GLY A C 1
ATOM 742 O O . GLY A 1 97 ? 2.265 0.727 -24.359 1.00 88.81 97 GLY A O 1
ATOM 743 N N . TYR A 1 98 ? 3.991 1.730 -23.344 1.00 88.25 98 TYR A N 1
ATOM 744 C CA . TYR A 1 98 ? 3.354 3.049 -23.243 1.00 88.25 98 TYR A CA 1
ATOM 745 C C . TYR A 1 98 ? 3.871 4.083 -24.247 1.00 88.25 98 TYR A C 1
ATOM 747 O O . TYR A 1 98 ? 3.340 5.193 -24.311 1.00 88.25 98 TYR A O 1
ATOM 755 N N . GLY A 1 99 ? 4.917 3.762 -25.012 1.00 90.50 99 GLY A N 1
ATOM 756 C CA . GLY A 1 99 ? 5.547 4.677 -25.971 1.00 90.50 99 GLY A CA 1
ATOM 757 C C . GLY A 1 99 ? 6.208 5.903 -25.328 1.00 90.50 99 GLY A C 1
ATOM 758 O O . GLY A 1 99 ? 6.559 6.854 -26.025 1.00 90.50 99 GLY A O 1
ATOM 759 N N . MET A 1 100 ? 6.345 5.921 -24.001 1.00 92.31 100 MET A N 1
ATOM 760 C CA . MET A 1 100 ? 6.945 7.004 -23.226 1.00 92.31 100 MET A CA 1
ATOM 761 C C . MET A 1 100 ? 7.570 6.449 -21.950 1.00 92.31 100 MET A C 1
ATOM 763 O O . MET A 1 100 ? 7.165 5.393 -21.468 1.00 92.31 100 MET A O 1
ATOM 767 N N . SER A 1 101 ? 8.520 7.185 -21.375 1.00 90.44 101 SER A N 1
ATOM 768 C CA . SER A 1 101 ? 9.155 6.762 -20.129 1.00 90.44 101 SER A CA 1
ATOM 769 C C . SER A 1 101 ? 8.200 6.811 -18.938 1.00 90.44 101 SER A C 1
ATOM 771 O O . SER A 1 101 ? 7.274 7.628 -18.884 1.00 90.44 101 SER A O 1
ATOM 773 N N . THR A 1 102 ? 8.480 5.979 -17.934 1.00 85.69 102 THR A N 1
ATOM 774 C CA . THR A 1 102 ? 7.757 5.935 -16.648 1.00 85.69 102 THR A CA 1
ATOM 775 C C . THR A 1 102 ? 7.589 7.312 -16.008 1.00 85.69 102 THR A C 1
ATOM 777 O O . THR A 1 102 ? 6.507 7.626 -15.508 1.00 85.69 102 THR A O 1
ATOM 780 N N . PHE A 1 103 ? 8.635 8.145 -16.048 1.00 87.75 103 PHE A N 1
ATOM 781 C CA . PHE A 1 103 ? 8.629 9.502 -15.497 1.00 87.75 103 PHE A CA 1
ATOM 782 C C . PHE A 1 103 ? 7.669 10.430 -16.247 1.00 87.75 103 PHE A C 1
ATOM 784 O O . PHE A 1 103 ? 6.927 11.182 -15.620 1.00 87.75 103 PHE A O 1
ATOM 791 N N . VAL A 1 104 ? 7.650 10.360 -17.583 1.00 88.81 104 VAL A N 1
ATOM 792 C CA . VAL A 1 104 ? 6.740 11.169 -18.409 1.00 88.81 104 VAL A CA 1
ATOM 793 C C . VAL A 1 104 ? 5.296 10.712 -18.226 1.00 88.81 104 VAL A C 1
ATOM 795 O O . VAL A 1 104 ? 4.402 11.550 -18.138 1.00 88.81 104 VAL A O 1
ATOM 798 N N . TYR A 1 105 ? 5.069 9.402 -18.127 1.00 86.44 105 TYR A N 1
ATOM 799 C CA . TYR A 1 105 ? 3.745 8.839 -17.885 1.00 86.44 105 TYR A CA 1
ATOM 800 C C . TYR A 1 105 ? 3.166 9.323 -16.548 1.00 86.44 105 TYR A C 1
ATOM 802 O O . TYR A 1 105 ? 2.092 9.920 -16.518 1.00 86.44 105 TYR A O 1
ATOM 810 N N . HIS A 1 106 ? 3.901 9.157 -15.444 1.00 80.31 106 HIS A N 1
ATOM 811 C CA . HIS A 1 106 ? 3.419 9.586 -14.126 1.00 80.31 106 HIS A CA 1
ATOM 812 C C . HIS A 1 106 ? 3.254 11.105 -14.019 1.00 80.31 106 HIS A C 1
ATOM 814 O O . HIS A 1 106 ? 2.327 11.555 -13.361 1.00 80.31 106 HIS A O 1
ATOM 820 N N . GLY A 1 107 ? 4.084 11.896 -14.708 1.00 80.31 107 GLY A N 1
ATOM 821 C CA . GLY A 1 107 ? 3.911 13.351 -14.764 1.00 80.31 107 GLY A CA 1
ATOM 822 C C . GLY A 1 107 ? 2.682 13.818 -15.556 1.00 80.31 107 GLY A C 1
ATOM 823 O O . GLY A 1 107 ? 2.264 14.960 -15.392 1.00 80.31 107 GLY A O 1
ATOM 824 N N . LYS A 1 108 ? 2.104 12.967 -16.418 1.00 78.44 108 LYS A N 1
ATOM 825 C CA . LYS A 1 108 ? 0.903 13.277 -17.216 1.00 78.44 108 LYS A CA 1
ATOM 826 C C . LYS A 1 108 ? -0.404 12.780 -16.600 1.00 78.44 108 LYS A C 1
ATOM 828 O O . LYS A 1 108 ? -1.447 13.345 -16.913 1.00 78.44 108 LYS A O 1
ATOM 833 N N . TYR A 1 109 ? -0.354 11.714 -15.802 1.00 66.88 109 TYR A N 1
ATOM 834 C CA . TYR A 1 109 ? -1.541 10.985 -15.336 1.00 66.88 109 TYR A CA 1
ATOM 835 C C . TYR A 1 109 ? -1.674 10.922 -13.800 1.00 66.88 109 TYR A C 1
ATOM 837 O O . TYR A 1 109 ? -2.405 10.066 -13.301 1.00 66.88 109 TYR A O 1
ATOM 845 N N . GLN A 1 110 ? -0.975 11.796 -13.061 1.00 53.53 110 GLN A N 1
ATOM 846 C CA . GLN A 1 110 ? -1.178 12.020 -11.619 1.00 53.53 110 GLN A CA 1
ATOM 847 C C . GLN A 1 110 ? -2.271 13.049 -11.339 1.00 53.53 110 GLN A C 1
ATOM 849 O O . GLN A 1 110 ? -2.277 14.100 -12.019 1.00 53.53 110 GLN A O 1
#

Foldseek 3Di:
DCVVCVVVLVVLVVVCVVQVLVVVCVPDVVNVDLDDQLVVSVVPGPDPDPCSSVVSVVSQVSCCVVVVDPHDDVLVVQLVVQVVVCVVVNDRSSCVRPVDDPVVVVVVPD

Sequence (110 aa):
MQLSSASVLPMVLKAAIELDLLEIMAKNDDFSGPQMSPSKLASHLPTKNPDAHVMLDRILRLLASHSILTCSDKVLMESWYHLKDAVLEGGIPFDKGYGMSTFVYHGKYQ

Organism: Eruca vesicaria subsp. sativa (NCBI:txid29727)

pLDDT: mean 86.41, std 10.12, range [53.53, 96.75]

InterPro domains:
  IPR012967 Caffeic acid 3-O-methyltransferase-like, dimerisation domain [PF08100] (1-82)
  IPR016461 O-methyltransferase-like [PTHR11746] (1-108)
  IPR036388 Winged helix-like DNA-binding domain superfamily [G3DSA:1.10.10.10] (1-86)
  IPR036390 Winged helix DNA-binding domain superfamily [SSF46785] (1-72)

Radius of gyration: 17.14 Å; chains: 1; bounding box: 35×28×45 Å